Protein AF-A0A2T6ZZE8-F1 (afdb_monomer)

pLDDT: mean 73.57, std 16.96, range [37.28, 95.31]

Structure (mmCIF, N/CA/C/O backbone):
data_AF-A0A2T6ZZE8-F1
#
_entry.id   AF-A0A2T6ZZE8-F1
#
loop_
_atom_site.group_PDB
_atom_site.id
_atom_site.type_symbol
_atom_site.label_atom_id
_atom_site.label_alt_id
_atom_site.label_comp_id
_atom_site.label_asym_id
_atom_site.label_entity_id
_atom_site.label_seq_id
_atom_site.pdbx_PDB_ins_code
_atom_site.Cartn_x
_atom_site.Cartn_y
_atom_site.Cartn_z
_atom_site.occupancy
_atom_site.B_iso_or_equiv
_atom_site.auth_seq_id
_atom_site.auth_comp_id
_atom_site.auth_asym_id
_atom_site.auth_atom_id
_atom_site.pdbx_PDB_model_num
ATOM 1 N N . MET A 1 1 ? -29.447 25.424 38.040 1.00 37.28 1 MET A N 1
ATOM 2 C CA . MET A 1 1 ? -29.962 24.419 37.087 1.00 37.28 1 MET A CA 1
ATOM 3 C C . MET A 1 1 ? -29.093 24.505 35.849 1.00 37.28 1 MET A C 1
ATOM 5 O O . MET A 1 1 ? -29.111 25.524 35.176 1.00 37.28 1 MET A O 1
ATOM 9 N N . THR A 1 2 ? -28.205 23.532 35.690 1.00 37.84 2 THR A N 1
ATOM 10 C CA . THR A 1 2 ? -27.097 23.515 34.731 1.00 37.84 2 THR A CA 1
ATOM 11 C C . THR A 1 2 ? -27.579 23.216 33.316 1.00 37.84 2 THR A C 1
ATOM 13 O O . THR A 1 2 ? -28.333 22.269 33.097 1.00 37.84 2 THR A O 1
ATOM 16 N N . SER A 1 3 ? -27.120 24.044 32.375 1.00 39.81 3 SER A N 1
ATOM 17 C CA . SER A 1 3 ? -27.209 23.843 30.931 1.00 39.81 3 SER A CA 1
ATOM 18 C C . SER A 1 3 ? -26.757 22.441 30.542 1.00 39.81 3 SER A C 1
ATOM 20 O O . SER A 1 3 ? -25.640 22.034 30.858 1.00 39.81 3 SER A O 1
ATOM 22 N N . ILE A 1 4 ? -27.609 21.726 29.812 1.00 45.25 4 ILE A N 1
ATOM 23 C CA . ILE A 1 4 ? -27.199 20.560 29.035 1.00 45.25 4 ILE A CA 1
ATOM 24 C C . ILE A 1 4 ? -26.534 21.122 27.782 1.00 45.25 4 ILE A C 1
ATOM 26 O O . ILE A 1 4 ? -27.197 21.620 26.874 1.00 45.25 4 ILE A O 1
ATOM 30 N N . GLU A 1 5 ? -25.206 21.124 27.790 1.00 40.47 5 GLU A N 1
ATOM 31 C CA . GLU A 1 5 ? -24.402 21.478 26.632 1.00 40.47 5 GLU A CA 1
ATOM 32 C C . GLU A 1 5 ? -24.718 20.512 25.486 1.00 40.47 5 GLU A C 1
ATOM 34 O O . GLU A 1 5 ? -24.570 19.293 25.600 1.00 40.47 5 GLU A O 1
ATOM 39 N N . CYS A 1 6 ? -25.160 21.084 24.366 1.00 41.66 6 CYS A N 1
ATOM 40 C CA . CYS A 1 6 ? -25.185 20.441 23.065 1.00 41.66 6 CYS A CA 1
ATOM 41 C C . CYS A 1 6 ? -23.773 19.953 22.711 1.00 41.66 6 CYS A C 1
ATOM 43 O O . CYS A 1 6 ? -23.001 20.669 22.076 1.00 41.66 6 CYS A O 1
ATOM 45 N N . PHE A 1 7 ? -23.448 18.709 23.060 1.00 39.81 7 PHE A N 1
ATOM 46 C CA . PHE A 1 7 ? -22.357 17.964 22.439 1.00 39.81 7 PHE A CA 1
ATOM 47 C C . PHE A 1 7 ? -22.766 17.604 21.006 1.00 39.81 7 PHE A C 1
ATOM 49 O O . PHE A 1 7 ? -23.067 16.459 20.670 1.00 39.81 7 PHE A O 1
ATOM 56 N N . ALA A 1 8 ? -22.773 18.607 20.128 1.00 43.53 8 ALA A N 1
ATOM 57 C CA . ALA A 1 8 ? -22.590 18.368 18.710 1.00 43.53 8 ALA A CA 1
ATOM 58 C C . ALA A 1 8 ? -21.183 17.773 18.563 1.00 43.53 8 ALA A C 1
ATOM 60 O O . ALA A 1 8 ? -20.184 18.491 18.578 1.00 43.53 8 ALA A O 1
ATOM 61 N N . SER A 1 9 ? -21.113 16.441 18.528 1.00 46.03 9 SER A N 1
ATOM 62 C CA . SER A 1 9 ? -19.890 15.675 18.316 1.00 46.03 9 SER A CA 1
ATOM 63 C C . SER A 1 9 ? -19.291 16.095 16.976 1.00 46.03 9 SER A C 1
ATOM 65 O O . SER A 1 9 ? -19.689 15.625 15.911 1.00 46.03 9 SER A O 1
ATOM 67 N N . ALA A 1 10 ? -18.369 17.056 17.016 1.00 45.66 10 ALA A N 1
ATOM 68 C CA . ALA A 1 10 ? -17.540 17.367 15.873 1.00 45.66 10 ALA A CA 1
ATOM 69 C C . ALA A 1 10 ? -16.750 16.089 15.555 1.00 45.66 10 ALA A C 1
ATOM 71 O O . ALA A 1 10 ? -16.048 15.595 16.443 1.00 45.66 10 ALA A O 1
ATOM 72 N N . PRO A 1 11 ? -16.853 15.527 14.336 1.00 51.56 11 PRO A N 1
ATOM 73 C CA . PRO A 1 11 ? -16.096 14.335 14.005 1.00 51.56 11 PRO A CA 1
ATOM 74 C C . PRO A 1 11 ? -14.619 14.632 14.229 1.00 51.56 11 PRO A C 1
ATOM 76 O O . PRO A 1 11 ? -14.117 15.685 13.809 1.00 51.56 11 PRO A O 1
ATOM 79 N N . THR A 1 12 ? -13.939 13.728 14.933 1.00 63.47 12 THR A N 1
ATOM 80 C CA . THR A 1 12 ? -12.521 13.893 15.250 1.00 63.47 12 THR A CA 1
ATOM 81 C C . THR A 1 12 ? -11.734 14.088 13.953 1.00 63.47 12 THR A C 1
ATOM 83 O O . THR A 1 12 ? -12.133 13.628 12.879 1.00 63.47 12 THR A O 1
ATOM 86 N N . LEU A 1 13 ? -10.600 14.789 14.026 1.00 56.28 13 LEU A N 1
ATOM 87 C CA . LEU A 1 13 ? -9.748 15.078 12.862 1.00 56.28 13 LEU A CA 1
ATOM 88 C C . LEU A 1 13 ? -9.430 13.793 12.068 1.00 56.28 13 LEU A C 1
ATOM 90 O O . LEU A 1 13 ? -9.410 13.810 10.840 1.00 56.28 13 LEU A O 1
ATOM 94 N N . PHE A 1 14 ? -9.326 12.665 12.779 1.00 53.22 14 PHE A N 1
ATOM 95 C CA . PHE A 1 14 ? -9.159 11.329 12.221 1.00 53.22 14 PHE A CA 1
ATOM 96 C C . PHE A 1 14 ? -10.362 10.844 11.388 1.00 53.22 14 PHE A C 1
ATOM 98 O O . PHE A 1 14 ? -10.180 10.412 10.253 1.00 53.22 14 PHE A O 1
ATOM 105 N N . GLN A 1 15 ? -11.597 10.984 11.884 1.00 55.06 15 GLN A N 1
ATOM 106 C CA . GLN A 1 15 ? -12.811 10.644 11.124 1.00 55.06 15 GLN A CA 1
ATOM 107 C C . GLN A 1 15 ? -12.949 11.493 9.855 1.00 55.06 15 GLN A C 1
ATOM 109 O O . GLN A 1 15 ? -13.325 10.976 8.803 1.00 55.06 15 GLN A O 1
ATOM 114 N N . ARG A 1 16 ? -12.580 12.781 9.918 1.00 57.88 16 ARG A N 1
ATOM 115 C CA . ARG A 1 16 ? -12.524 13.642 8.726 1.00 57.88 16 ARG A CA 1
ATOM 116 C C . ARG A 1 16 ? -11.480 13.155 7.725 1.00 57.88 16 ARG A C 1
ATOM 118 O O . ARG A 1 16 ? -11.759 13.148 6.530 1.00 57.88 16 ARG A O 1
ATOM 125 N N . THR A 1 17 ? -10.312 12.706 8.186 1.00 60.38 17 THR A N 1
ATOM 126 C CA . THR A 1 17 ? -9.280 12.150 7.297 1.00 60.38 17 THR A CA 1
ATOM 127 C C . THR A 1 17 ? -9.675 10.800 6.709 1.00 60.38 17 THR A C 1
ATOM 129 O O . THR A 1 17 ? -9.426 10.580 5.530 1.00 60.38 17 THR A O 1
ATOM 132 N N . SER A 1 18 ? -10.372 9.938 7.456 1.00 63.22 18 SER A N 1
ATOM 133 C CA . SER A 1 18 ? -10.932 8.688 6.929 1.00 63.22 18 SER A CA 1
ATOM 134 C C . SER A 1 18 ? -11.993 8.952 5.859 1.00 63.22 18 SER A C 1
ATOM 136 O O . SER A 1 18 ? -11.982 8.2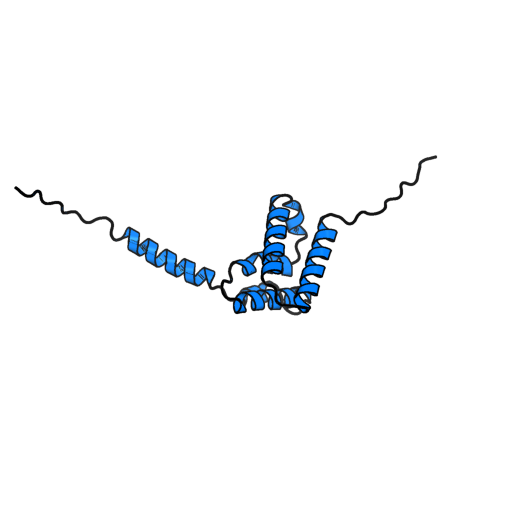97 4.821 1.00 63.22 18 SER A O 1
ATOM 138 N N . ALA A 1 19 ? -12.860 9.949 6.062 1.00 63.03 19 ALA A N 1
ATOM 139 C CA . ALA A 1 19 ? -13.838 10.374 5.061 1.00 63.03 19 ALA A CA 1
ATOM 140 C C . ALA A 1 19 ? -13.168 10.960 3.806 1.00 63.03 19 ALA A C 1
ATOM 142 O O . ALA A 1 19 ? -13.592 10.668 2.691 1.00 63.03 19 ALA A O 1
ATOM 143 N N . LEU A 1 20 ? -12.087 11.730 3.967 1.00 64.00 20 LEU A N 1
ATOM 144 C CA . LEU A 1 20 ? -11.265 12.242 2.863 1.00 64.00 20 LEU A CA 1
ATOM 145 C C . LEU A 1 20 ? -10.591 11.110 2.084 1.00 64.00 20 LEU A C 1
ATOM 147 O O . LEU A 1 20 ? -10.607 11.121 0.858 1.00 64.00 20 LEU A O 1
ATOM 151 N N . ILE A 1 21 ? -10.054 10.113 2.788 1.00 65.56 21 ILE A N 1
ATOM 152 C CA . ILE A 1 21 ? -9.477 8.901 2.200 1.00 65.56 21 ILE A CA 1
ATOM 153 C C . ILE A 1 21 ? -10.535 8.148 1.385 1.00 65.56 21 ILE A C 1
ATOM 155 O O . ILE A 1 21 ? -10.300 7.841 0.220 1.00 65.56 21 ILE A O 1
ATOM 159 N N . TRP A 1 22 ? -11.720 7.931 1.958 1.00 65.56 22 TRP A N 1
ATOM 160 C CA . TRP A 1 22 ? -12.853 7.316 1.265 1.00 65.56 22 TRP A CA 1
ATOM 161 C C . TRP A 1 22 ? -13.300 8.118 0.042 1.00 65.56 22 TRP A C 1
ATOM 163 O O . TRP A 1 22 ? -13.581 7.549 -1.008 1.00 65.56 22 TRP A O 1
ATOM 173 N N . THR A 1 23 ? -13.331 9.445 0.158 1.00 61.44 23 THR A N 1
ATOM 174 C CA . THR A 1 23 ? -13.691 10.348 -0.942 1.00 61.44 23 THR A CA 1
ATOM 175 C C . THR A 1 23 ? -12.670 10.256 -2.073 1.00 61.44 23 THR A C 1
ATOM 177 O O . THR A 1 23 ? -13.051 10.170 -3.235 1.00 61.44 23 THR A O 1
ATOM 180 N N . ILE A 1 24 ? -11.375 10.204 -1.753 1.00 63.16 24 ILE A N 1
ATOM 181 C CA . ILE A 1 24 ? -10.310 10.007 -2.742 1.00 63.16 24 ILE A CA 1
ATOM 182 C C . ILE A 1 24 ? -10.438 8.625 -3.395 1.00 63.16 24 ILE A C 1
ATOM 184 O O . ILE A 1 24 ? -10.395 8.535 -4.620 1.00 63.16 24 ILE A O 1
ATOM 188 N N . ASP A 1 25 ? -10.675 7.566 -2.617 1.00 61.91 25 ASP A N 1
ATOM 189 C CA . ASP A 1 25 ? -10.858 6.206 -3.140 1.00 61.91 25 ASP A CA 1
ATOM 190 C C . ASP A 1 25 ? -12.095 6.085 -4.056 1.00 61.91 25 ASP A C 1
ATOM 192 O O . ASP A 1 25 ? -12.049 5.397 -5.082 1.00 61.91 25 ASP A O 1
ATOM 196 N N . ALA A 1 26 ? -13.183 6.796 -3.740 1.00 62.97 26 ALA A N 1
ATOM 197 C CA . ALA A 1 26 ? -14.377 6.879 -4.579 1.00 62.97 26 ALA A CA 1
ATOM 198 C C . ALA A 1 26 ? -14.118 7.672 -5.872 1.00 62.97 26 ALA A C 1
ATOM 200 O O . ALA A 1 26 ? -14.475 7.212 -6.957 1.00 62.97 26 ALA A O 1
ATOM 201 N N . LEU A 1 27 ? -13.437 8.820 -5.782 1.00 54.66 27 LEU A N 1
ATOM 202 C CA . LEU A 1 27 ? -13.106 9.662 -6.938 1.00 54.66 27 LEU A CA 1
ATOM 203 C C . LEU A 1 27 ? -12.122 8.988 -7.900 1.00 54.66 27 LEU A C 1
ATOM 205 O O . LEU A 1 27 ? -12.211 9.190 -9.108 1.00 54.66 27 LEU A O 1
ATOM 209 N N . VAL A 1 28 ? -11.228 8.133 -7.401 1.00 55.94 28 VAL A N 1
ATOM 210 C CA . VAL A 1 28 ? -10.336 7.332 -8.254 1.00 55.94 28 VAL A CA 1
ATOM 211 C C . VAL A 1 28 ? -11.125 6.368 -9.138 1.00 55.94 28 VAL A C 1
ATOM 213 O O . VAL A 1 28 ? -10.717 6.095 -10.263 1.00 55.94 28 VAL A O 1
ATOM 216 N N . SER A 1 29 ? -12.277 5.878 -8.677 1.00 53.53 29 SER A N 1
ATOM 217 C CA . SER A 1 29 ? -13.121 4.990 -9.487 1.00 53.53 29 SER A CA 1
ATOM 218 C C . SER A 1 29 ? -13.706 5.701 -10.722 1.00 53.53 29 SER A C 1
ATOM 220 O O . SER A 1 29 ? -14.165 5.034 -11.644 1.00 53.53 29 SER A O 1
ATOM 222 N N . VAL A 1 30 ? -13.643 7.040 -10.765 1.00 50.47 30 VAL A N 1
ATOM 223 C CA . VAL A 1 30 ? -14.086 7.897 -11.879 1.00 50.47 30 VAL A CA 1
ATOM 224 C C . VAL A 1 30 ? -12.918 8.278 -12.811 1.00 50.47 30 VAL A C 1
ATOM 226 O O . VAL A 1 30 ? -13.136 8.722 -13.936 1.00 50.47 30 VAL A O 1
ATOM 229 N N . GLY A 1 31 ? -11.666 8.050 -12.395 1.00 50.88 31 GLY A N 1
ATOM 230 C CA . GLY A 1 31 ? -10.483 8.253 -13.226 1.00 50.88 31 GLY A CA 1
ATOM 231 C C . GLY A 1 31 ? -9.169 7.965 -12.497 1.00 50.88 31 GLY A C 1
ATOM 232 O O . GLY A 1 31 ? -8.939 8.422 -11.376 1.00 50.88 31 GLY A O 1
ATOM 233 N N . ASP A 1 32 ? -8.261 7.261 -13.177 1.00 59.66 32 ASP A N 1
ATOM 234 C CA . ASP A 1 32 ? -6.899 6.971 -12.715 1.00 59.66 32 ASP A CA 1
ATOM 235 C C . ASP A 1 32 ? -6.037 8.248 -12.698 1.00 59.66 32 ASP A C 1
ATOM 237 O O . ASP A 1 32 ? -5.183 8.448 -13.565 1.00 59.66 32 ASP A O 1
ATOM 241 N N . ASN A 1 33 ? -6.227 9.135 -11.717 1.00 67.50 33 ASN A N 1
ATOM 242 C CA . ASN A 1 33 ? -5.300 10.241 -11.494 1.00 67.50 33 ASN A CA 1
ATOM 243 C C . ASN A 1 33 ? -4.260 9.863 -10.421 1.00 67.50 33 ASN A C 1
ATOM 245 O O . ASN A 1 33 ? -4.510 10.030 -9.223 1.00 67.50 33 ASN A O 1
ATOM 249 N N . PRO A 1 34 ? -3.058 9.392 -10.808 1.00 64.94 34 PRO A N 1
ATOM 250 C CA . PRO A 1 34 ? -2.018 8.986 -9.863 1.00 64.94 34 PRO A CA 1
ATOM 251 C C . PRO A 1 34 ? -1.508 10.130 -8.972 1.00 64.94 34 PRO A C 1
ATOM 253 O O . PRO A 1 34 ? -0.819 9.860 -7.985 1.00 64.94 34 PRO A O 1
ATOM 256 N N . LEU A 1 35 ? -1.822 11.392 -9.295 1.00 72.50 35 LEU A N 1
ATOM 257 C CA . LEU A 1 35 ? -1.507 12.537 -8.441 1.00 72.50 35 LEU A CA 1
ATOM 258 C C . LEU A 1 35 ? -2.350 12.535 -7.163 1.00 72.50 35 LEU A C 1
ATOM 260 O O . LEU A 1 35 ? -1.805 12.830 -6.103 1.00 72.50 35 LEU A O 1
ATOM 264 N N . LEU A 1 36 ? -3.624 12.128 -7.225 1.00 78.06 36 LEU A N 1
ATOM 265 C CA . LEU A 1 36 ? -4.512 12.094 -6.054 1.00 78.06 36 LEU A CA 1
ATOM 266 C C . LEU A 1 36 ? -3.962 11.176 -4.960 1.00 78.06 36 LEU A C 1
ATOM 268 O O . LEU A 1 36 ? -3.836 11.582 -3.808 1.00 78.06 36 LEU A O 1
ATOM 272 N N . PHE A 1 37 ? -3.508 9.984 -5.338 1.00 78.00 37 PHE A N 1
ATOM 273 C CA . PHE A 1 37 ? -2.873 9.053 -4.406 1.00 78.00 37 PHE A CA 1
ATOM 274 C C . PHE A 1 37 ? -1.544 9.555 -3.848 1.00 78.00 37 PHE A C 1
ATOM 276 O O . PHE A 1 37 ? -1.187 9.259 -2.709 1.00 78.00 37 PHE A O 1
ATOM 283 N N . ARG A 1 38 ? -0.797 10.338 -4.631 1.00 83.06 38 ARG A N 1
ATOM 284 C CA . ARG A 1 38 ? 0.444 10.950 -4.154 1.00 83.06 38 ARG A CA 1
ATOM 285 C C . ARG A 1 38 ? 0.162 12.026 -3.106 1.00 83.06 38 ARG A C 1
ATOM 287 O O . ARG A 1 38 ? 0.880 12.086 -2.110 1.00 83.06 38 ARG A O 1
ATOM 294 N N . TYR A 1 39 ? -0.881 12.830 -3.303 1.00 82.50 39 TYR A N 1
ATOM 295 C CA . TYR A 1 39 ? -1.333 13.798 -2.306 1.00 82.50 39 TYR A CA 1
ATOM 296 C C . TYR A 1 39 ? -1.878 13.109 -1.057 1.00 82.50 39 TYR A C 1
ATOM 298 O O . TYR A 1 39 ? -1.481 13.481 0.043 1.00 82.50 39 TYR A O 1
ATOM 306 N N . GLN A 1 40 ? -2.694 12.064 -1.211 1.00 82.44 40 GLN A N 1
ATOM 307 C CA . GLN A 1 40 ? -3.182 11.261 -0.087 1.00 82.44 40 GLN A CA 1
ATOM 308 C C . GLN A 1 40 ? -2.022 10.725 0.758 1.00 82.44 40 GLN A C 1
ATOM 310 O O . GLN A 1 40 ? -1.999 10.927 1.969 1.00 82.44 40 GLN A O 1
ATOM 315 N N . TYR A 1 41 ? -1.022 10.114 0.115 1.00 86.06 41 TYR A N 1
ATOM 316 C CA . TYR A 1 41 ? 0.186 9.648 0.792 1.00 86.06 41 TYR A CA 1
ATOM 317 C C . TYR A 1 41 ? 0.885 10.779 1.559 1.00 86.06 41 TYR A C 1
ATOM 319 O O . TYR A 1 41 ? 1.199 10.624 2.736 1.00 86.06 41 TYR A O 1
ATOM 327 N N . ALA A 1 42 ? 1.118 11.926 0.911 1.00 86.06 42 ALA A N 1
ATOM 328 C CA . ALA A 1 42 ? 1.806 13.053 1.536 1.00 86.06 42 ALA A CA 1
ATOM 329 C C . ALA A 1 42 ? 1.046 13.585 2.762 1.00 86.06 42 ALA A C 1
ATOM 331 O O . ALA A 1 42 ? 1.652 13.804 3.808 1.00 86.06 42 ALA A O 1
ATOM 332 N N . ILE A 1 43 ? -0.278 13.728 2.655 1.00 82.81 43 ILE A N 1
ATOM 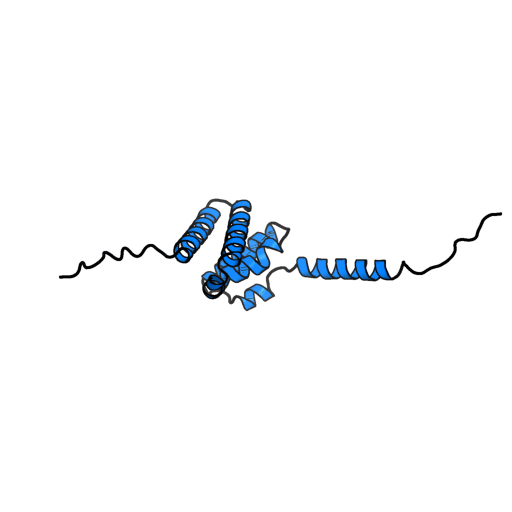333 C CA . ILE A 1 43 ? -1.141 14.170 3.755 1.00 82.81 43 ILE A CA 1
ATOM 334 C C . ILE A 1 43 ? -1.067 13.185 4.922 1.00 82.81 43 ILE A C 1
ATOM 336 O O . ILE A 1 43 ? -0.888 13.610 6.059 1.00 82.81 43 ILE A O 1
ATOM 340 N N . MET A 1 44 ? -1.156 11.879 4.653 1.00 84.75 44 MET A N 1
ATOM 341 C CA . MET A 1 44 ? -1.072 10.852 5.693 1.00 84.75 44 MET A CA 1
ATOM 342 C C . MET A 1 44 ? 0.279 10.864 6.414 1.00 84.75 44 MET A C 1
ATOM 344 O O . MET A 1 44 ? 0.314 10.797 7.641 1.00 84.75 44 MET A O 1
ATOM 348 N N . MET A 1 45 ? 1.383 11.008 5.676 1.00 87.25 45 MET A N 1
ATOM 349 C CA . MET A 1 45 ? 2.719 11.086 6.272 1.00 87.25 45 MET A CA 1
ATOM 350 C C . MET A 1 45 ? 2.876 12.318 7.167 1.00 87.25 45 MET A C 1
ATOM 352 O O . MET A 1 45 ? 3.315 12.182 8.306 1.00 87.25 45 MET A O 1
ATOM 356 N N . VAL A 1 46 ? 2.468 13.498 6.688 1.00 87.19 46 VAL A N 1
ATOM 357 C CA . VAL A 1 46 ? 2.522 14.744 7.474 1.00 87.19 46 VAL A CA 1
ATOM 358 C C . VAL A 1 46 ? 1.619 14.655 8.704 1.00 87.19 46 VAL A C 1
ATOM 360 O O . VAL A 1 46 ? 1.995 15.100 9.786 1.00 87.19 46 VAL A O 1
ATOM 363 N N . LEU A 1 47 ? 0.434 14.058 8.568 1.00 82.62 47 LEU A N 1
ATOM 364 C CA . LEU A 1 47 ? -0.489 13.878 9.683 1.00 82.62 47 LEU A CA 1
ATOM 365 C C . LEU A 1 47 ? 0.128 13.007 10.780 1.00 82.62 47 LEU A C 1
ATOM 367 O O . LEU A 1 47 ? 0.096 13.400 11.941 1.00 82.62 47 LEU A O 1
ATOM 371 N N . LEU A 1 48 ? 0.715 11.863 10.422 1.00 85.75 48 LEU A N 1
ATOM 372 C CA . LEU A 1 48 ? 1.346 10.958 11.386 1.00 85.75 48 LEU A CA 1
ATOM 373 C C . LEU A 1 48 ? 2.624 11.536 11.997 1.00 85.75 48 LEU A C 1
ATOM 375 O O . LEU A 1 48 ? 2.919 11.252 13.152 1.00 85.75 48 LEU A O 1
ATOM 379 N N . GLU A 1 49 ? 3.360 12.364 11.258 1.00 86.56 49 GLU A N 1
ATOM 380 C CA . GLU A 1 49 ? 4.500 13.107 11.800 1.00 86.56 49 GLU A CA 1
ATOM 381 C C . GLU A 1 49 ? 4.054 14.112 12.871 1.00 86.56 49 GLU A C 1
ATOM 383 O O . GLU A 1 49 ? 4.664 14.212 13.933 1.00 86.56 49 GLU A O 1
ATOM 388 N N . LYS A 1 50 ? 2.964 14.846 12.617 1.00 82.81 50 LYS A N 1
ATOM 389 C CA . LYS A 1 50 ? 2.428 15.844 13.555 1.00 82.81 50 LYS A CA 1
ATOM 390 C C . LYS A 1 50 ? 1.653 15.228 14.719 1.00 82.81 50 LYS A C 1
ATOM 392 O O . LYS A 1 50 ? 1.518 15.874 15.755 1.00 82.81 50 LYS A O 1
ATOM 397 N N . ARG A 1 51 ? 1.090 14.038 14.518 1.00 82.69 51 ARG A N 1
ATOM 398 C CA . ARG A 1 51 ? 0.178 13.348 15.439 1.00 82.69 51 ARG A CA 1
ATOM 399 C C . ARG A 1 51 ? 0.504 11.848 15.484 1.00 82.69 51 ARG A C 1
ATOM 401 O O . ARG A 1 51 ? -0.282 11.035 14.984 1.00 82.69 51 ARG A O 1
ATOM 408 N N . PRO A 1 52 ? 1.661 11.452 16.041 1.00 84.56 52 PRO A N 1
ATOM 409 C CA . PRO A 1 52 ? 2.083 10.051 16.090 1.00 84.56 52 PRO A CA 1
ATOM 410 C C . PRO A 1 52 ? 1.106 9.154 16.863 1.00 84.56 52 PRO A C 1
ATOM 412 O O . PRO A 1 52 ? 1.021 7.959 16.580 1.00 84.56 52 PRO A O 1
ATOM 415 N N . GLU A 1 53 ? 0.321 9.718 17.784 1.00 83.12 53 GLU A N 1
ATOM 416 C CA . GLU A 1 53 ? -0.752 9.035 18.508 1.00 83.12 53 GLU A CA 1
ATOM 417 C C . GLU A 1 53 ? -1.812 8.421 17.577 1.00 83.12 53 GLU A C 1
ATOM 419 O O . GLU A 1 53 ? -2.409 7.397 17.903 1.00 83.12 53 GLU A O 1
ATOM 424 N N . LEU A 1 54 ? -1.996 8.980 16.375 1.00 80.50 54 LEU A N 1
ATOM 425 C CA . LEU A 1 54 ? -2.957 8.477 15.390 1.00 80.50 54 LEU A CA 1
ATOM 426 C C . LEU A 1 54 ? -2.479 7.207 14.684 1.00 80.50 54 LEU A C 1
ATOM 428 O O . LEU A 1 54 ? -3.273 6.548 14.013 1.00 80.50 54 LEU A O 1
ATOM 432 N N . LYS A 1 55 ? -1.207 6.820 14.845 1.00 82.88 55 LYS A N 1
ATOM 433 C CA . LYS A 1 55 ? -0.643 5.629 14.201 1.00 82.88 55 LYS A CA 1
ATOM 434 C C . LYS A 1 55 ? -1.408 4.354 14.565 1.00 82.88 55 LYS A C 1
ATOM 436 O O . LYS A 1 55 ? -1.594 3.501 13.706 1.00 82.88 55 LYS A O 1
ATOM 441 N N . GLY A 1 56 ? -1.890 4.243 15.806 1.00 81.69 56 GLY A N 1
ATOM 442 C CA . GLY A 1 56 ? -2.680 3.092 16.264 1.00 81.69 56 GLY A CA 1
ATOM 443 C C . GLY A 1 56 ? -4.084 3.006 15.656 1.00 81.69 56 GLY A C 1
ATOM 444 O O . GLY A 1 56 ? -4.716 1.959 15.733 1.00 81.69 56 GLY A O 1
ATOM 445 N N . MET A 1 57 ? -4.567 4.088 15.043 1.00 83.44 57 MET A N 1
ATOM 446 C CA . MET A 1 57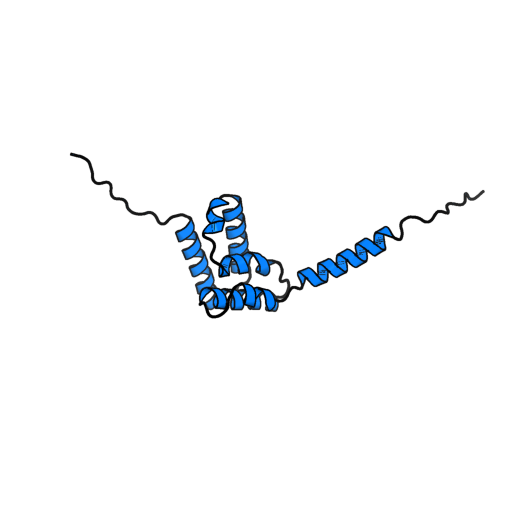 ? -5.888 4.147 14.413 1.00 83.44 57 MET A CA 1
ATOM 447 C C . MET A 1 57 ? -5.832 3.869 12.906 1.00 83.44 57 MET A C 1
ATOM 449 O O . MET A 1 57 ? -6.873 3.708 12.269 1.00 83.44 57 MET A O 1
ATOM 453 N N . VAL A 1 58 ? -4.632 3.823 12.318 1.00 84.25 58 VAL A N 1
ATOM 454 C CA . VAL A 1 58 ? -4.440 3.572 10.888 1.00 84.25 58 VAL A CA 1
ATOM 455 C C . VAL A 1 58 ? -4.923 2.165 10.545 1.00 84.25 58 VAL A C 1
ATOM 457 O O . VAL A 1 58 ? -4.513 1.182 11.161 1.00 84.25 58 VAL A O 1
ATOM 460 N N . SER A 1 59 ? -5.780 2.059 9.526 1.00 87.38 59 SER A N 1
ATOM 461 C CA . SER A 1 59 ? -6.273 0.761 9.076 1.00 87.38 59 SER A CA 1
ATOM 462 C C . SER A 1 59 ? -5.134 -0.094 8.494 1.00 87.38 59 SER A C 1
ATOM 464 O O . SER A 1 59 ? -4.183 0.446 7.919 1.00 87.38 59 SER A O 1
ATOM 466 N N . PRO A 1 60 ? -5.220 -1.435 8.549 1.00 90.06 60 PRO A N 1
ATOM 467 C CA . PRO A 1 60 ? -4.210 -2.299 7.938 1.00 90.06 60 PRO A CA 1
ATOM 468 C C . PRO A 1 60 ? -3.980 -2.021 6.443 1.00 90.06 60 PRO A C 1
ATOM 470 O O . PRO A 1 60 ? -2.848 -2.105 5.965 1.00 90.06 60 PRO A O 1
ATOM 473 N N . GLY A 1 61 ? -5.035 -1.656 5.705 1.00 87.94 61 GLY A N 1
ATOM 474 C CA . GLY A 1 61 ? -4.940 -1.297 4.288 1.00 87.94 61 GLY A CA 1
ATOM 475 C C . GLY A 1 61 ? -4.193 0.019 4.070 1.00 87.94 61 GLY A C 1
ATOM 476 O O . GLY A 1 61 ? -3.335 0.112 3.193 1.00 87.94 61 GLY A O 1
ATOM 477 N N . ASP A 1 62 ? -4.464 1.024 4.897 1.00 88.19 62 ASP A N 1
ATOM 478 C CA . ASP A 1 62 ? -3.802 2.327 4.816 1.00 88.19 62 ASP A CA 1
ATOM 479 C C . ASP A 1 62 ? -2.334 2.257 5.245 1.00 88.19 62 ASP A C 1
ATOM 481 O O . ASP A 1 62 ? -1.471 2.865 4.609 1.00 88.19 62 ASP A O 1
ATOM 485 N N . GLN A 1 63 ? -2.025 1.451 6.264 1.00 91.25 63 GLN A N 1
ATOM 486 C CA . GLN A 1 63 ? -0.645 1.166 6.651 1.00 91.25 63 GLN A CA 1
ATOM 487 C C . GLN A 1 63 ? 0.110 0.485 5.503 1.00 91.25 63 GLN A C 1
ATOM 489 O O . GLN A 1 63 ? 1.198 0.923 5.130 1.00 91.25 63 GLN A O 1
ATOM 494 N N . PHE A 1 64 ? -0.497 -0.528 4.876 1.00 92.31 64 PHE A N 1
ATOM 495 C CA . PHE A 1 64 ? 0.063 -1.183 3.694 1.00 92.31 64 PHE A CA 1
ATOM 496 C C . PHE A 1 64 ? 0.301 -0.189 2.543 1.00 92.31 64 PHE A C 1
ATOM 498 O O . PHE A 1 64 ? 1.361 -0.187 1.915 1.00 92.31 64 PHE A O 1
ATOM 505 N N . PHE A 1 65 ? -0.656 0.697 2.273 1.00 91.25 65 PHE A N 1
ATOM 506 C CA . PHE A 1 65 ? -0.515 1.723 1.245 1.00 91.25 65 PHE A CA 1
ATOM 507 C C . PHE A 1 65 ? 0.689 2.636 1.493 1.00 91.25 65 PHE A C 1
ATOM 509 O O . PHE A 1 65 ? 1.514 2.811 0.592 1.00 91.25 65 PHE A O 1
ATOM 516 N N . MET A 1 66 ? 0.826 3.169 2.710 1.00 90.25 66 MET A N 1
ATOM 517 C CA . MET A 1 66 ? 1.974 4.000 3.081 1.00 90.25 66 MET A CA 1
ATOM 518 C C . MET A 1 66 ? 3.292 3.228 2.948 1.00 90.25 66 MET A C 1
ATOM 520 O O . MET A 1 66 ? 4.279 3.746 2.428 1.00 90.25 66 MET A O 1
ATOM 524 N N . ASP A 1 67 ? 3.309 1.954 3.325 1.00 91.19 67 ASP A N 1
ATOM 525 C CA . ASP A 1 67 ? 4.531 1.162 3.271 1.00 91.19 67 ASP A CA 1
ATOM 526 C C . ASP A 1 67 ? 4.993 0.864 1.838 1.00 91.19 67 ASP A C 1
ATOM 528 O O . ASP A 1 67 ? 6.199 0.721 1.620 1.00 91.19 67 ASP A O 1
ATOM 532 N N . PHE A 1 68 ? 4.091 0.758 0.854 1.00 90.44 68 PHE A N 1
ATOM 533 C CA . PHE A 1 68 ? 4.435 0.231 -0.476 1.00 90.44 68 PHE A CA 1
ATOM 534 C C . PHE A 1 68 ? 4.199 1.172 -1.655 1.00 90.44 68 PHE A C 1
ATOM 536 O O . PHE A 1 68 ? 4.901 1.034 -2.659 1.00 90.44 68 PHE A O 1
ATOM 543 N N . PHE A 1 69 ? 3.280 2.137 -1.574 1.00 89.38 69 PHE A N 1
ATOM 544 C CA . PHE A 1 69 ? 2.869 2.932 -2.738 1.00 89.38 69 PHE A CA 1
ATOM 545 C C . PHE A 1 69 ? 4.025 3.725 -3.360 1.00 89.38 69 PHE A C 1
ATOM 547 O O . PHE A 1 69 ? 4.284 3.626 -4.562 1.00 89.38 69 PHE A O 1
ATOM 554 N N . MET A 1 70 ? 4.786 4.456 -2.540 1.00 88.56 70 MET A N 1
ATOM 555 C CA . MET A 1 70 ? 5.912 5.271 -3.017 1.00 88.56 70 MET A CA 1
ATOM 556 C C . MET A 1 70 ? 7.153 4.451 -3.396 1.00 88.56 70 MET A C 1
ATOM 558 O O . MET A 1 70 ? 8.042 4.965 -4.078 1.00 88.56 70 MET A O 1
ATOM 562 N N . LYS A 1 71 ? 7.207 3.164 -3.026 1.00 89.38 71 LYS A N 1
ATOM 563 C CA . LYS A 1 71 ? 8.283 2.246 -3.439 1.00 89.38 71 LYS A CA 1
ATOM 564 C C . LYS A 1 71 ? 8.118 1.781 -4.893 1.00 89.38 71 LYS A C 1
ATOM 566 O O . LYS A 1 71 ? 9.093 1.360 -5.521 1.00 89.38 71 LYS A O 1
ATOM 571 N N . GLN A 1 72 ? 6.921 1.919 -5.468 1.00 86.75 72 GLN A N 1
ATOM 572 C CA . GLN A 1 72 ? 6.640 1.576 -6.863 1.00 86.75 72 GLN A CA 1
ATOM 573 C C . GLN A 1 72 ? 6.965 2.742 -7.806 1.00 86.75 72 GLN A C 1
ATOM 575 O O . GLN A 1 72 ? 6.418 3.838 -7.675 1.00 86.75 72 GLN A O 1
ATOM 580 N N . ARG A 1 73 ? 7.823 2.509 -8.812 1.00 81.19 73 ARG A N 1
ATOM 581 C CA . ARG A 1 73 ? 8.060 3.495 -9.892 1.00 81.19 73 ARG A CA 1
ATOM 582 C C . ARG A 1 73 ? 7.072 3.351 -11.045 1.00 81.19 73 ARG A C 1
ATOM 584 O O . ARG A 1 73 ? 6.571 4.357 -11.536 1.00 81.19 73 ARG A O 1
ATOM 591 N N . ALA A 1 74 ? 6.812 2.118 -11.473 1.00 83.50 74 ALA A N 1
ATOM 592 C CA . ALA A 1 74 ? 5.914 1.849 -12.587 1.00 83.50 74 ALA A CA 1
ATOM 593 C C . ALA A 1 74 ? 4.452 2.063 -12.176 1.00 83.50 74 ALA A C 1
ATOM 595 O O . ALA A 1 74 ? 4.060 1.723 -11.055 1.00 83.50 74 ALA A O 1
ATOM 596 N N . ARG A 1 75 ? 3.634 2.576 -13.105 1.00 82.94 75 ARG A N 1
ATOM 597 C CA . ARG A 1 75 ? 2.184 2.728 -12.904 1.00 82.94 75 ARG A CA 1
ATOM 598 C C . ARG A 1 75 ? 1.528 1.392 -12.546 1.00 82.94 75 ARG A C 1
ATOM 600 O O . ARG A 1 75 ? 0.736 1.356 -11.615 1.00 82.94 75 ARG A O 1
ATOM 607 N N . SER A 1 76 ? 1.919 0.304 -13.210 1.00 84.06 76 SER A N 1
ATOM 608 C CA . SER A 1 76 ? 1.418 -1.050 -12.934 1.00 84.06 76 SER A CA 1
ATOM 609 C C . SER A 1 76 ? 1.655 -1.489 -11.484 1.00 84.06 76 SER A C 1
ATOM 611 O O . SER A 1 76 ? 0.745 -1.994 -10.837 1.00 84.06 76 SER A O 1
ATOM 613 N N . GLY A 1 77 ? 2.842 -1.222 -10.932 1.00 87.06 77 GLY A N 1
ATOM 614 C CA . GLY A 1 77 ? 3.140 -1.503 -9.525 1.00 87.06 77 GLY A CA 1
ATOM 615 C C . GLY A 1 77 ? 2.269 -0.685 -8.570 1.00 87.06 77 GLY A C 1
ATOM 616 O O . GLY A 1 77 ? 1.767 -1.218 -7.584 1.00 87.06 77 GLY A O 1
ATOM 617 N N . LYS A 1 78 ? 2.044 0.600 -8.875 1.00 86.38 78 LYS A N 1
ATOM 618 C CA . LYS A 1 78 ? 1.165 1.466 -8.072 1.00 86.38 78 LYS A CA 1
ATOM 619 C C . LYS A 1 78 ? -0.283 0.983 -8.085 1.00 86.38 78 LYS A C 1
ATOM 621 O O . LYS A 1 78 ? -0.881 0.890 -7.020 1.00 86.38 78 LYS A O 1
ATOM 626 N N . LEU A 1 79 ? -0.816 0.628 -9.255 1.00 86.00 79 LEU A N 1
ATOM 627 C CA . LEU A 1 79 ? -2.159 0.052 -9.382 1.00 86.00 79 LEU A CA 1
ATOM 628 C C . LEU A 1 79 ? -2.283 -1.242 -8.575 1.00 86.00 79 LEU A C 1
ATOM 630 O O . LEU A 1 79 ? -3.228 -1.394 -7.809 1.00 86.00 79 LEU A O 1
ATOM 634 N N . ARG A 1 80 ? -1.267 -2.110 -8.631 1.00 89.50 80 ARG A N 1
ATOM 635 C CA . ARG A 1 80 ? -1.253 -3.343 -7.840 1.00 89.50 80 ARG A CA 1
ATOM 636 C C . ARG A 1 80 ? -1.314 -3.089 -6.332 1.00 89.50 80 ARG A C 1
ATOM 638 O O . ARG A 1 80 ? -2.019 -3.798 -5.624 1.00 89.50 80 ARG A O 1
ATOM 645 N N . VAL A 1 81 ? -0.602 -2.079 -5.826 1.00 90.31 81 VAL A N 1
ATOM 646 C CA . VAL A 1 81 ? -0.688 -1.683 -4.406 1.00 90.31 81 VAL A CA 1
ATOM 647 C C . VAL A 1 81 ? -2.110 -1.248 -4.040 1.00 90.31 81 VAL A C 1
ATOM 649 O O . VAL A 1 81 ? -2.599 -1.605 -2.972 1.00 90.31 81 VAL A O 1
ATOM 652 N N . LEU A 1 82 ? -2.784 -0.509 -4.921 1.00 88.38 82 LEU A N 1
ATOM 653 C CA . LEU A 1 82 ? -4.148 -0.030 -4.690 1.00 88.38 82 LEU A CA 1
ATOM 654 C C . LEU A 1 82 ? -5.175 -1.167 -4.707 1.00 88.38 82 LEU A C 1
ATOM 656 O O . LEU A 1 82 ? -6.056 -1.200 -3.853 1.00 88.38 82 LEU A O 1
ATOM 660 N N . GLU A 1 83 ? -5.042 -2.122 -5.627 1.00 89.69 83 GLU A N 1
ATOM 661 C CA . GLU A 1 83 ? -5.862 -3.341 -5.647 1.00 89.69 83 GLU A CA 1
ATOM 662 C C . GLU A 1 83 ? -5.720 -4.132 -4.344 1.00 89.69 83 GLU A C 1
ATOM 664 O O . GLU A 1 83 ? -6.714 -4.496 -3.719 1.00 89.69 83 GLU A O 1
ATOM 669 N N . LEU A 1 84 ? -4.479 -4.351 -3.900 1.00 91.94 84 LEU A N 1
ATOM 670 C CA . LEU A 1 84 ? -4.199 -5.070 -2.660 1.00 91.94 84 LEU A CA 1
ATOM 671 C C . LEU A 1 84 ? -4.755 -4.324 -1.443 1.00 91.94 84 LEU A C 1
ATOM 673 O O . LEU A 1 84 ? -5.367 -4.946 -0.581 1.00 91.94 84 LEU A O 1
ATOM 677 N N . ARG A 1 85 ? -4.624 -2.992 -1.400 1.00 91.38 85 ARG A N 1
ATOM 678 C CA . ARG A 1 85 ? -5.233 -2.148 -0.360 1.00 91.38 85 ARG A CA 1
ATOM 679 C C . ARG A 1 85 ? -6.747 -2.346 -0.294 1.00 91.38 85 ARG A C 1
ATOM 681 O O . ARG A 1 85 ? -7.266 -2.581 0.795 1.00 91.38 85 ARG A O 1
ATOM 688 N N . LYS A 1 86 ? -7.442 -2.293 -1.438 1.00 89.00 86 LYS A N 1
ATOM 689 C CA . LYS A 1 86 ? -8.893 -2.540 -1.509 1.00 89.00 86 LYS A CA 1
ATOM 690 C C . LYS A 1 86 ? -9.239 -3.931 -0.982 1.00 89.00 86 LYS A C 1
ATOM 692 O O . LYS A 1 86 ? -10.157 -4.064 -0.181 1.00 89.00 86 LYS A O 1
ATOM 697 N N . GLY A 1 87 ? -8.463 -4.944 -1.368 1.00 90.56 87 GLY A N 1
ATOM 698 C CA . GLY A 1 87 ? -8.648 -6.309 -0.886 1.00 90.56 87 GLY A CA 1
ATOM 699 C C . GLY A 1 87 ? -8.499 -6.442 0.634 1.00 90.56 87 GLY A C 1
ATOM 700 O O . GLY A 1 87 ? -9.306 -7.130 1.260 1.00 90.56 87 GLY A O 1
ATOM 701 N N . ILE A 1 88 ? -7.511 -5.759 1.226 1.00 91.88 88 ILE A N 1
ATOM 702 C CA . ILE A 1 88 ? -7.298 -5.724 2.683 1.00 91.88 88 ILE A CA 1
ATOM 703 C C . ILE A 1 88 ? -8.479 -5.051 3.381 1.00 91.88 88 ILE A C 1
ATOM 705 O O . ILE A 1 88 ? -9.004 -5.586 4.353 1.00 91.88 88 ILE A O 1
ATOM 709 N N . MET A 1 89 ? -8.917 -3.892 2.882 1.00 86.50 89 MET A N 1
ATOM 710 C CA . MET A 1 89 ? -10.049 -3.159 3.462 1.00 86.50 89 MET A CA 1
ATOM 711 C C . MET A 1 89 ? -11.360 -3.948 3.371 1.00 86.50 89 MET A C 1
ATOM 713 O O . MET A 1 89 ? -12.176 -3.872 4.283 1.00 86.50 89 MET A O 1
ATOM 717 N N . ALA A 1 90 ? -11.543 -4.733 2.307 1.00 89.12 90 ALA A N 1
ATOM 718 C CA . ALA A 1 90 ? -12.684 -5.628 2.137 1.00 89.12 90 ALA A CA 1
ATOM 719 C C . ALA A 1 90 ? -12.567 -6.943 2.937 1.00 89.12 90 ALA A C 1
ATOM 721 O O . ALA A 1 90 ? -13.470 -7.772 2.874 1.00 89.12 90 ALA A O 1
ATOM 722 N N . GLY A 1 91 ? -11.452 -7.182 3.639 1.00 90.94 91 GLY A N 1
ATOM 723 C CA . GLY A 1 91 ? -11.203 -8.427 4.376 1.00 90.94 91 GLY A CA 1
ATOM 724 C C . GLY A 1 91 ? -10.964 -9.659 3.492 1.00 90.94 91 GLY A C 1
ATOM 725 O O . GLY A 1 91 ? -10.881 -10.771 4.000 1.00 90.94 91 GLY A O 1
ATOM 726 N N . THR A 1 92 ? -10.833 -9.478 2.176 1.00 95.06 92 THR A N 1
ATOM 727 C CA . THR A 1 92 ? -10.628 -10.572 1.204 1.00 95.06 92 THR A CA 1
ATOM 728 C C . THR A 1 92 ? -9.200 -11.123 1.205 1.00 95.06 92 THR A C 1
ATOM 730 O O . THR A 1 92 ? -8.972 -12.257 0.796 1.00 95.06 92 THR A O 1
ATOM 733 N N . ILE A 1 93 ? -8.230 -10.331 1.667 1.00 94.62 93 ILE A N 1
ATOM 734 C CA . ILE A 1 93 ? -6.829 -10.731 1.819 1.00 94.62 93 ILE A CA 1
ATOM 735 C C . ILE A 1 93 ? -6.260 -10.110 3.096 1.00 94.62 93 ILE A C 1
ATOM 737 O O . ILE A 1 93 ? -6.587 -8.979 3.449 1.00 94.62 93 ILE A O 1
ATOM 741 N N . SER A 1 94 ? -5.386 -10.832 3.797 1.00 95.31 94 SER A N 1
ATOM 742 C CA . SER A 1 94 ? -4.674 -10.273 4.947 1.00 95.31 94 SER A CA 1
ATOM 743 C C . SER A 1 94 ? -3.558 -9.321 4.504 1.00 95.31 94 SER A C 1
ATOM 745 O O . SER A 1 94 ? -2.986 -9.452 3.418 1.00 95.31 94 SER A O 1
ATOM 747 N N . ALA A 1 95 ? -3.189 -8.375 5.371 1.00 91.75 95 ALA A N 1
ATOM 748 C CA . ALA A 1 95 ? -2.077 -7.465 5.095 1.00 91.75 95 ALA A CA 1
ATOM 749 C C . ALA A 1 95 ? -0.754 -8.218 4.867 1.00 91.75 95 ALA A C 1
ATOM 751 O O . ALA A 1 95 ? 0.045 -7.816 4.025 1.00 91.75 95 ALA A O 1
ATOM 752 N N . ASP A 1 96 ? -0.526 -9.329 5.569 1.00 92.88 96 ASP A N 1
ATOM 753 C CA . ASP A 1 96 ? 0.698 -10.119 5.416 1.00 92.88 96 ASP A CA 1
ATOM 754 C C . ASP A 1 96 ? 0.728 -10.903 4.102 1.00 92.88 96 ASP A C 1
ATOM 756 O O . ASP A 1 96 ? 1.757 -10.918 3.423 1.00 92.88 96 ASP A O 1
ATOM 760 N N . ALA A 1 97 ? -0.411 -11.451 3.668 1.00 92.81 97 ALA A N 1
ATOM 761 C CA . ALA A 1 97 ? -0.519 -12.061 2.346 1.00 92.81 97 ALA A CA 1
ATOM 762 C C . ALA A 1 97 ? -0.292 -11.024 1.233 1.00 92.81 97 ALA A C 1
ATOM 764 O O . ALA A 1 97 ? 0.442 -11.285 0.279 1.00 92.81 97 ALA A O 1
ATOM 765 N N . ALA A 1 98 ? -0.828 -9.809 1.384 1.00 93.06 98 ALA A N 1
ATOM 766 C CA . ALA A 1 98 ? -0.584 -8.716 0.446 1.00 93.06 98 ALA A CA 1
ATOM 767 C C . ALA A 1 98 ? 0.902 -8.305 0.385 1.00 93.06 98 ALA A C 1
ATOM 769 O O . ALA A 1 98 ? 1.434 -8.063 -0.701 1.00 93.06 98 ALA A O 1
ATOM 770 N N . LYS A 1 99 ? 1.604 -8.271 1.528 1.00 91.38 99 LYS A N 1
ATOM 771 C CA . LYS A 1 99 ? 3.054 -7.990 1.597 1.00 91.38 99 LYS A CA 1
ATOM 772 C C . LYS A 1 99 ? 3.895 -9.034 0.865 1.00 91.38 99 LYS A C 1
ATOM 774 O O . LYS A 1 99 ? 4.937 -8.678 0.321 1.00 91.38 99 LYS A O 1
ATOM 779 N N . ALA A 1 100 ? 3.466 -10.295 0.855 1.00 89.25 100 ALA A N 1
ATOM 780 C CA . ALA A 1 100 ? 4.185 -11.370 0.178 1.00 89.25 100 ALA A CA 1
ATOM 781 C C . ALA A 1 100 ? 4.109 -11.258 -1.355 1.00 89.25 100 ALA A C 1
ATOM 783 O O . ALA A 1 100 ? 5.053 -11.632 -2.047 1.00 89.25 100 ALA A O 1
ATOM 784 N N . VAL A 1 101 ? 3.005 -10.723 -1.885 1.00 89.69 101 VAL A N 1
ATOM 785 C CA . VAL A 1 101 ? 2.744 -10.667 -3.336 1.00 89.69 101 VAL A CA 1
ATOM 786 C C . VAL A 1 101 ? 3.009 -9.300 -3.966 1.00 89.69 101 VAL A C 1
ATOM 788 O O . VAL A 1 101 ? 3.057 -9.189 -5.193 1.00 89.69 101 VAL A O 1
ATOM 791 N N . VAL A 1 102 ? 3.150 -8.239 -3.166 1.00 88.62 102 VAL A N 1
ATOM 792 C CA . VAL A 1 102 ? 3.424 -6.900 -3.695 1.00 88.62 102 VAL A CA 1
ATOM 793 C C . VAL A 1 102 ? 4.816 -6.862 -4.339 1.00 88.62 102 VAL A C 1
ATOM 795 O O . VAL A 1 102 ? 5.796 -7.268 -3.710 1.00 88.62 102 VAL A O 1
ATOM 798 N N . PRO A 1 103 ? 4.960 -6.352 -5.576 1.00 79.81 103 PRO A N 1
ATOM 799 C CA . PRO A 1 103 ? 6.274 -6.196 -6.188 1.00 79.81 103 PRO A CA 1
ATOM 800 C C . PRO A 1 103 ? 7.198 -5.339 -5.310 1.00 79.81 103 PRO A C 1
ATOM 802 O O . PRO A 1 103 ? 6.795 -4.283 -4.825 1.00 79.81 103 PRO A O 1
ATOM 805 N N . ARG A 1 104 ? 8.458 -5.753 -5.123 1.00 81.50 104 ARG A N 1
ATOM 806 C CA . ARG A 1 104 ? 9.465 -5.024 -4.321 1.00 81.50 104 ARG A CA 1
ATOM 807 C C . ARG A 1 104 ? 10.678 -4.582 -5.149 1.00 81.50 104 ARG A C 1
ATOM 809 O O . ARG A 1 104 ? 11.805 -4.998 -4.872 1.00 81.50 104 ARG A O 1
ATOM 816 N N . PRO A 1 105 ? 10.487 -3.731 -6.177 1.00 73.69 105 PRO A N 1
ATOM 817 C CA . PRO A 1 105 ? 11.592 -3.244 -7.007 1.00 73.69 105 PRO A CA 1
ATOM 818 C C . PRO A 1 105 ? 12.607 -2.397 -6.216 1.00 73.69 105 PRO A C 1
ATOM 820 O O . PRO A 1 105 ? 13.733 -2.195 -6.670 1.00 73.69 105 PRO A O 1
ATOM 823 N N . ASP A 1 106 ? 12.232 -1.904 -5.034 1.00 74.50 106 ASP A N 1
ATOM 824 C CA . ASP A 1 106 ? 13.113 -1.233 -4.078 1.00 74.50 106 ASP A CA 1
ATOM 825 C C . ASP A 1 106 ? 14.219 -2.156 -3.543 1.00 74.50 106 ASP A C 1
ATOM 827 O O . ASP A 1 106 ? 15.372 -1.735 -3.452 1.00 74.50 106 ASP A O 1
ATOM 831 N N . LEU A 1 107 ? 13.903 -3.424 -3.258 1.00 75.81 107 LEU A N 1
ATOM 832 C CA . LEU A 1 107 ? 14.875 -4.392 -2.740 1.00 75.81 107 LEU A CA 1
ATOM 833 C C . LEU A 1 107 ? 15.916 -4.766 -3.797 1.00 75.81 107 LEU A C 1
ATOM 835 O O . LEU A 1 107 ? 17.109 -4.821 -3.499 1.00 75.81 107 LEU A O 1
ATOM 839 N N . SER A 1 108 ? 15.483 -4.957 -5.045 1.00 73.44 108 SER A N 1
ATOM 840 C CA . SER A 1 108 ? 16.394 -5.213 -6.165 1.00 73.44 108 SER A CA 1
ATOM 841 C C . SER A 1 108 ? 17.372 -4.056 -6.363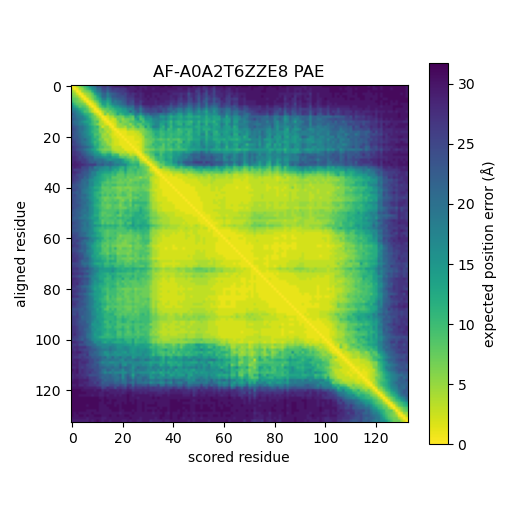 1.00 73.44 108 SER A C 1
ATOM 843 O O . SER A 1 108 ? 18.555 -4.281 -6.598 1.00 73.44 108 SER A O 1
ATOM 845 N N . ARG A 1 109 ? 16.915 -2.809 -6.196 1.00 72.12 109 ARG A N 1
ATOM 846 C CA . ARG A 1 109 ? 17.794 -1.634 -6.272 1.00 72.12 109 ARG A CA 1
ATOM 847 C C . ARG A 1 109 ? 18.771 -1.547 -5.124 1.00 72.12 109 ARG A C 1
ATOM 849 O O . ARG A 1 109 ? 19.927 -1.245 -5.380 1.00 72.12 109 ARG A O 1
ATOM 856 N N . ARG A 1 110 ? 18.330 -1.817 -3.895 1.00 77.56 110 ARG A N 1
ATOM 857 C CA . ARG A 1 110 ? 19.228 -1.827 -2.739 1.00 77.56 110 ARG A CA 1
ATOM 858 C C . ARG A 1 110 ? 20.378 -2.811 -2.958 1.00 77.56 110 ARG A C 1
ATOM 860 O O . ARG A 1 110 ? 21.525 -2.434 -2.774 1.00 77.56 110 ARG A O 1
ATOM 867 N N . ARG A 1 111 ? 20.087 -4.007 -3.482 1.00 78.12 111 ARG A N 1
ATOM 868 C CA . ARG A 1 111 ? 21.114 -4.997 -3.854 1.00 78.12 111 ARG A CA 1
ATOM 869 C C . ARG A 1 111 ? 22.064 -4.496 -4.945 1.00 78.12 111 ARG A C 1
ATOM 871 O O . ARG A 1 111 ? 23.266 -4.719 -4.859 1.00 78.12 111 ARG A O 1
ATOM 878 N N . ILE A 1 112 ? 21.542 -3.816 -5.969 1.00 75.69 112 ILE A N 1
ATOM 879 C CA . ILE A 1 112 ? 22.369 -3.219 -7.030 1.00 75.69 112 ILE A CA 1
ATOM 880 C C . ILE A 1 112 ? 23.263 -2.112 -6.452 1.00 75.69 112 ILE A C 1
ATOM 882 O O . ILE A 1 112 ? 24.461 -2.096 -6.709 1.00 75.69 112 ILE A O 1
ATOM 886 N N . GLN A 1 113 ? 22.704 -1.219 -5.639 1.00 78.12 113 GLN A N 1
ATOM 887 C CA . GLN A 1 113 ? 23.430 -0.118 -5.013 1.00 78.12 113 GLN A CA 1
ATOM 888 C C . GLN A 1 113 ? 24.525 -0.633 -4.070 1.00 78.12 113 GLN A C 1
ATOM 890 O O . GLN A 1 113 ? 25.661 -0.182 -4.163 1.00 78.12 113 GLN A O 1
ATOM 895 N N . GLU A 1 114 ? 24.217 -1.625 -3.230 1.00 84.19 114 GLU A N 1
ATOM 896 C CA . GLU A 1 114 ? 25.186 -2.300 -2.357 1.00 84.19 114 GLU A CA 1
ATOM 897 C C . GLU A 1 114 ? 26.316 -2.961 -3.162 1.00 84.19 114 GLU A C 1
ATOM 899 O O . GLU A 1 114 ? 27.481 -2.843 -2.783 1.00 84.19 114 GLU A O 1
ATOM 904 N N . LYS A 1 115 ? 26.011 -3.592 -4.308 1.00 84.38 115 LYS A N 1
ATOM 905 C CA . LYS A 1 115 ? 27.032 -4.152 -5.209 1.00 84.38 115 LYS A CA 1
ATOM 906 C C . LYS A 1 115 ? 28.001 -3.075 -5.708 1.00 84.38 115 LYS A C 1
ATOM 908 O O . LYS A 1 115 ? 29.208 -3.290 -5.645 1.00 84.38 115 LYS A O 1
ATOM 913 N N . TYR A 1 116 ? 27.496 -1.933 -6.177 1.00 78.38 116 TYR A N 1
ATOM 914 C CA . TYR A 1 116 ? 28.344 -0.846 -6.684 1.00 78.38 116 TYR A CA 1
ATOM 915 C C . TYR A 1 116 ? 29.121 -0.122 -5.574 1.00 78.38 116 TYR A C 1
ATOM 917 O O . TYR A 1 116 ? 30.290 0.189 -5.772 1.00 78.38 116 TYR A O 1
ATOM 925 N N . LEU A 1 117 ? 28.535 0.080 -4.389 1.00 80.56 117 LEU A N 1
ATOM 926 C CA . LEU A 1 117 ? 29.249 0.604 -3.212 1.00 80.56 117 LEU A CA 1
ATOM 927 C C . LEU A 1 117 ? 30.419 -0.301 -2.810 1.00 80.56 117 LEU A C 1
ATOM 929 O O . LEU A 1 117 ? 31.523 0.180 -2.569 1.00 80.56 117 LEU A O 1
ATOM 933 N N . ARG A 1 118 ? 30.200 -1.620 -2.805 1.00 76.44 118 ARG A N 1
ATOM 934 C CA . ARG A 1 118 ? 31.243 -2.605 -2.494 1.00 76.44 118 ARG A CA 1
ATOM 935 C C . ARG A 1 118 ? 32.354 -2.641 -3.546 1.00 76.44 118 ARG A C 1
ATOM 937 O O . ARG A 1 118 ? 33.500 -2.895 -3.200 1.00 76.44 118 ARG A O 1
ATOM 944 N N . GLN A 1 119 ? 32.025 -2.379 -4.812 1.00 67.56 119 GLN A N 1
ATOM 945 C CA . GLN A 1 119 ? 33.007 -2.268 -5.896 1.00 67.56 119 GLN A CA 1
ATOM 946 C C . GLN A 1 119 ? 33.784 -0.940 -5.849 1.00 67.56 119 GLN A C 1
ATOM 948 O O . GLN A 1 119 ? 34.973 -0.936 -6.141 1.00 67.56 119 GLN A O 1
ATOM 953 N N . GLY A 1 120 ? 33.155 0.161 -5.425 1.00 59.72 120 GLY A N 1
ATOM 954 C CA . GLY A 1 120 ? 33.808 1.466 -5.265 1.00 59.72 120 GLY A CA 1
ATOM 955 C C . GLY A 1 120 ? 34.783 1.549 -4.083 1.00 59.72 120 GLY A C 1
ATOM 956 O O . GLY A 1 120 ? 35.777 2.256 -4.175 1.00 59.72 120 GLY A O 1
ATOM 957 N N . MET A 1 121 ? 34.556 0.791 -3.003 1.00 54.34 121 MET A N 1
ATOM 958 C CA . MET A 1 121 ? 35.501 0.688 -1.874 1.00 54.34 121 MET A CA 1
ATOM 959 C C . MET A 1 121 ? 36.701 -0.239 -2.150 1.00 54.34 121 MET A C 1
ATOM 961 O O . MET A 1 121 ? 37.647 -0.239 -1.376 1.00 54.34 121 MET A O 1
ATOM 965 N N . GLY A 1 122 ? 36.681 -1.027 -3.233 1.00 50.41 122 GLY A N 1
ATOM 966 C CA . GLY A 1 122 ? 37.779 -1.927 -3.617 1.00 50.41 122 GLY A CA 1
ATOM 967 C C . GLY A 1 122 ? 38.755 -1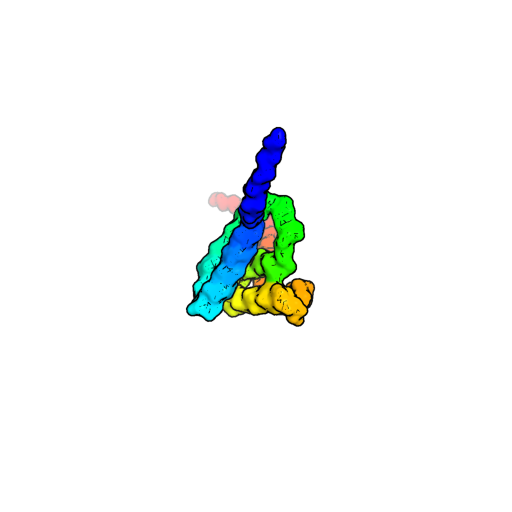.354 -4.652 1.00 50.41 122 GLY A C 1
ATOM 968 O O . GLY A 1 122 ? 39.680 -2.052 -5.047 1.00 50.41 122 GLY A O 1
ATOM 969 N N . ALA A 1 123 ? 38.542 -0.119 -5.115 1.00 50.00 123 ALA A N 1
ATOM 970 C CA . ALA A 1 123 ? 39.349 0.537 -6.151 1.00 50.00 123 ALA A CA 1
ATOM 971 C C . ALA A 1 123 ? 40.074 1.796 -5.630 1.00 50.00 123 ALA A C 1
ATOM 973 O O . ALA A 1 123 ? 40.373 2.700 -6.405 1.00 50.00 123 ALA A O 1
ATOM 974 N N . GLY A 1 124 ? 40.289 1.876 -4.312 1.00 49.16 124 GLY A N 1
ATOM 975 C CA . GLY A 1 124 ? 40.803 3.063 -3.627 1.00 49.16 124 GLY A CA 1
ATOM 976 C C . GLY A 1 124 ? 42.192 2.937 -3.006 1.00 49.16 124 GLY A C 1
ATOM 977 O O . GLY A 1 124 ? 42.633 3.924 -2.443 1.00 49.16 124 GLY A O 1
ATOM 978 N N . ASP A 1 125 ? 42.876 1.793 -3.118 1.00 52.22 125 ASP A N 1
ATOM 979 C CA . ASP A 1 125 ? 44.229 1.610 -2.573 1.00 52.22 125 ASP A CA 1
ATOM 980 C C . ASP A 1 125 ? 45.129 0.943 -3.627 1.00 52.22 125 ASP A C 1
ATOM 982 O O . ASP A 1 125 ? 45.083 -0.268 -3.844 1.00 52.22 125 ASP A O 1
ATOM 986 N N . GLY A 1 126 ? 45.914 1.759 -4.331 1.00 44.62 126 GLY A N 1
ATOM 987 C CA . GLY A 1 126 ? 46.864 1.329 -5.357 1.00 44.62 126 GLY A CA 1
ATOM 988 C C . GLY A 1 126 ? 47.802 2.471 -5.747 1.00 44.62 126 GLY A C 1
ATOM 989 O O . GLY A 1 126 ? 47.494 3.252 -6.641 1.00 44.62 126 GLY A O 1
ATOM 990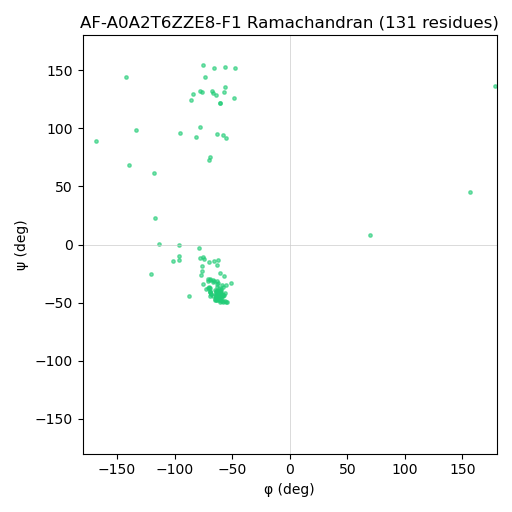 N N . GLU A 1 127 ? 48.911 2.569 -5.014 1.00 49.34 127 GLU A N 1
ATOM 991 C CA . GLU A 1 127 ? 50.063 3.465 -5.186 1.00 49.34 127 GLU A CA 1
ATOM 992 C C . GLU A 1 127 ? 50.620 3.545 -6.618 1.00 49.34 127 GLU A C 1
ATOM 994 O O . GLU A 1 127 ? 50.621 2.559 -7.354 1.00 49.34 127 GLU A O 1
ATOM 999 N N . GLY A 1 128 ? 51.226 4.694 -6.962 1.00 44.75 128 GLY A N 1
ATOM 1000 C CA . GLY A 1 128 ? 52.195 4.750 -8.061 1.00 44.75 128 GLY A CA 1
ATOM 1001 C C . GLY A 1 128 ? 52.416 6.101 -8.745 1.00 44.75 128 GLY A C 1
ATOM 1002 O O . GLY A 1 128 ? 52.468 6.140 -9.969 1.00 44.75 128 GLY A O 1
ATOM 1003 N N . SER A 1 129 ? 52.571 7.210 -8.014 1.00 44.41 129 SER A N 1
ATOM 1004 C CA . SER A 1 129 ? 53.103 8.444 -8.617 1.00 44.41 129 SER A CA 1
ATOM 1005 C C . SER A 1 129 ? 54.632 8.373 -8.678 1.00 44.41 129 SER A C 1
ATOM 1007 O O . SER A 1 129 ? 55.314 8.738 -7.724 1.00 44.41 129 SER A O 1
ATOM 1009 N N . THR A 1 130 ? 55.190 7.896 -9.790 1.00 47.72 130 THR A N 1
ATOM 1010 C CA . THR A 1 130 ? 56.603 8.127 -10.137 1.00 47.72 130 THR A CA 1
ATOM 1011 C C . THR A 1 130 ? 56.836 9.613 -10.436 1.00 47.72 130 THR A C 1
ATOM 1013 O O . THR A 1 130 ? 56.072 10.177 -11.225 1.00 47.72 130 THR A O 1
ATOM 1016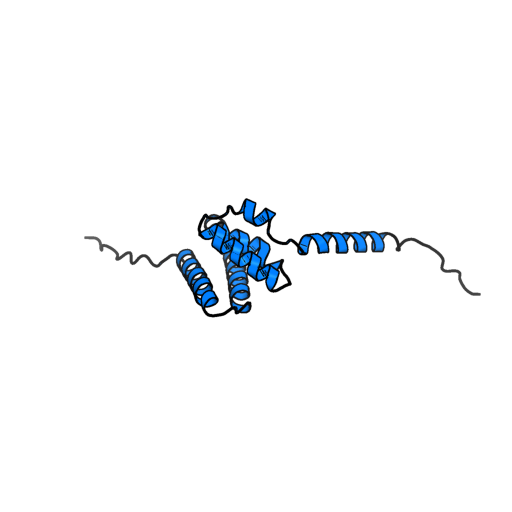 N N . PRO A 1 131 ? 57.876 10.262 -9.876 1.00 48.38 131 PRO A N 1
ATOM 1017 C CA . PRO A 1 131 ? 58.247 11.610 -10.278 1.00 48.38 131 PRO A CA 1
ATOM 1018 C C . PRO A 1 131 ? 59.005 11.542 -11.610 1.00 48.38 131 PRO A C 1
ATOM 1020 O O . PRO A 1 131 ? 59.909 10.725 -11.783 1.00 48.38 131 PRO A O 1
ATOM 1023 N N . VAL A 1 132 ? 58.611 12.385 -12.562 1.00 50.31 132 VAL A N 1
ATOM 1024 C CA . VAL A 1 132 ? 59.338 12.586 -13.821 1.00 50.31 132 VAL A CA 1
ATOM 1025 C C . VAL A 1 132 ? 60.452 13.600 -13.561 1.00 50.31 132 VAL A C 1
ATOM 1027 O O . VAL A 1 132 ? 60.201 14.639 -12.948 1.00 50.31 132 VAL A O 1
ATOM 1030 N N . ALA A 1 133 ? 61.666 13.226 -13.972 1.00 53.00 133 ALA A N 1
ATOM 1031 C CA . ALA A 1 133 ? 62.896 14.013 -13.902 1.00 53.00 133 ALA A CA 1
ATOM 1032 C C . ALA A 1 133 ? 62.898 15.207 -14.868 1.00 53.00 133 ALA A C 1
ATOM 1034 O O . ALA A 1 133 ? 62.230 15.111 -15.924 1.00 53.00 133 ALA A O 1
#

Solvent-accessible surface area (backbone atoms only — not comparable to full-atom values): 8103 Å² total; per-residue (Å²): 138,81,80,82,76,82,77,73,77,70,73,49,74,64,57,53,48,52,50,49,50,51,49,51,61,55,52,43,77,78,44,91,53,72,62,58,59,50,50,52,49,51,52,52,52,54,48,40,72,77,37,58,80,53,58,83,70,55,48,67,25,57,50,50,39,68,72,44,40,84,57,37,84,52,68,70,52,35,51,51,42,51,52,45,26,52,32,29,68,68,67,78,39,53,62,67,62,43,62,73,70,52,86,60,67,52,58,60,45,51,55,53,52,52,52,52,54,60,54,59,71,69,73,74,84,81,88,81,86,78,85,83,130

Organism: Tuber borchii (NCBI:txid42251)

Mean predicted aligned error: 13.73 Å

Foldseek 3Di:
DDDPDPPPPDPPPVVVLVVVVVVLLVVVVVDPDVVSLVVNLVVVVVCCVVPVVCVVVQQLLRVQCNVQQVQDPDPVLNVLSVVLSVCCVVVVDPSVRSVVPRDRVVVVVVVVVVVVVVVVVVPPDDDDDDDDD

Radius of gyration: 23.67 Å; Cα contacts (8 Å, |Δi|>4): 65; chains: 1; bounding box: 93×36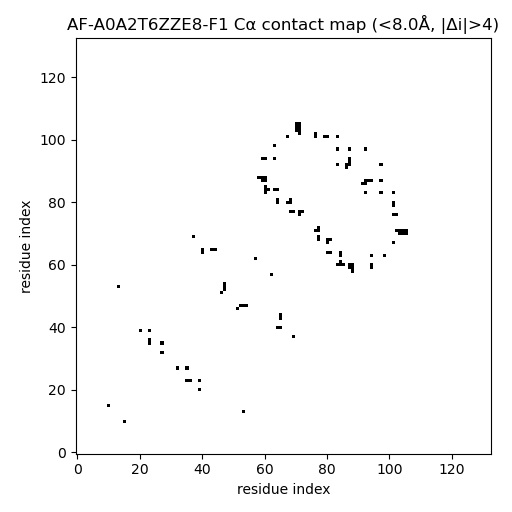×51 Å

Secondary structure (DSSP, 8-state):
---------PPPHHHHHHHHHHHHHHHHTT---HHHHHHHHHHHHHHHHH-GGGGGGS-HHHHHHHHHGGG--SHHHHHHHHHHHHHHHTTSS-HHHHHHHS--HHHHHHHHHHHHHHHHTTSS-----PPP-

Sequence (133 aa):
MTSIECFASAPTLFQRTSALIWTIDALVSVGDNPLLFRYQYAIMMVLLEKRPELKGMVSPGDQFFMDFFMKQRARSGKLRVLELRKGIMAGTISADAAKAVVPRPDLSRRRIQEKYL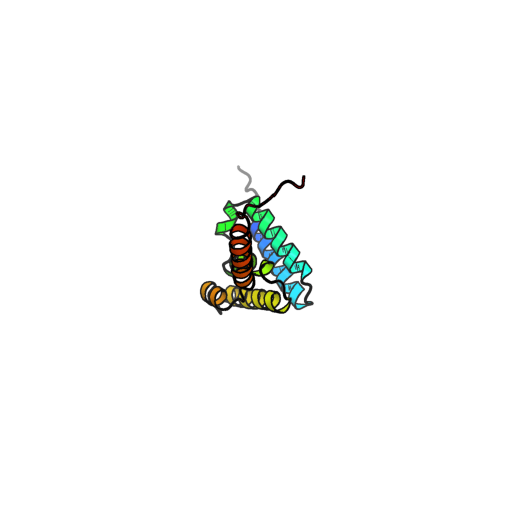RQGMGAGDGEGSTPVA